Protein AF-A0A1F3PNM2-F1 (afdb_monomer_lite)

Secondary structure (DSSP, 8-state):
-HHHHHHHHHHHHHHHHHHHHHTTSS------SSPBPSSHHHHHHS-TT-TT--SS-SB-TT-----

Radius of gyration: 18.41 Å; chains: 1; bounding box: 46×32×37 Å

pLDDT: mean 84.36, std 6.78, range [66.0, 95.0]

Sequence (67 aa):
MLGSLIGLILIIVIISSLWVSVSGKVNPSAKLPFEMPSSMEAVRNQKEDMPYDSKDPLFPFGSGLSY

Structure (mmCIF, N/CA/C/O backbone):
data_AF-A0A1F3PNM2-F1
#
_entry.id   AF-A0A1F3PNM2-F1
#
loop_
_atom_site.group_PDB
_atom_site.id
_atom_site.type_symbol
_atom_site.label_atom_id
_atom_site.label_alt_id
_atom_site.label_comp_id
_atom_site.label_asym_id
_atom_site.label_entity_id
_atom_site.label_seq_id
_atom_site.pdbx_PDB_ins_code
_atom_site.Cartn_x
_atom_site.Cartn_y
_atom_site.Cartn_z
_atom_site.occupancy
_atom_site.B_iso_or_equiv
_atom_site.auth_seq_id
_atom_site.auth_comp_id
_atom_site.auth_asym_id
_atom_site.auth_atom_id
_atom_site.pdbx_PDB_model_num
ATOM 1 N N . MET A 1 1 ? 28.824 24.924 -6.215 1.00 66.00 1 MET A N 1
ATOM 2 C CA . MET A 1 1 ? 28.522 24.332 -7.542 1.00 66.00 1 MET A CA 1
ATOM 3 C C . MET A 1 1 ? 28.240 22.830 -7.461 1.00 66.00 1 MET A C 1
ATOM 5 O O . MET A 1 1 ? 27.202 22.417 -7.953 1.00 66.00 1 MET A O 1
ATOM 9 N N . LEU A 1 2 ? 29.066 22.023 -6.775 1.00 68.12 2 LEU A N 1
ATOM 10 C CA . LEU A 1 2 ? 28.873 20.562 -6.678 1.00 68.12 2 LEU A CA 1
ATOM 11 C C . LEU A 1 2 ? 27.562 20.130 -5.975 1.00 68.12 2 LEU A C 1
ATOM 13 O O . LEU A 1 2 ? 26.884 19.224 -6.446 1.00 68.12 2 LEU A O 1
ATOM 17 N N . GLY A 1 3 ? 27.145 20.827 -4.909 1.00 75.81 3 GLY A N 1
ATOM 18 C CA . GLY A 1 3 ? 25.890 20.521 -4.197 1.00 75.81 3 GLY A CA 1
ATOM 19 C C . GLY A 1 3 ? 24.612 20.739 -5.022 1.00 75.81 3 GLY A C 1
ATOM 20 O O . GLY A 1 3 ? 23.636 20.020 -4.844 1.00 75.81 3 GLY A O 1
ATOM 21 N N . SER A 1 4 ? 24.631 21.676 -5.978 1.00 80.25 4 SER A N 1
ATOM 22 C CA . SER A 1 4 ? 23.495 21.918 -6.884 1.00 80.25 4 SER A CA 1
ATOM 23 C C . SER A 1 4 ? 23.358 20.812 -7.936 1.00 80.25 4 SER A C 1
ATOM 25 O O . SER A 1 4 ? 22.241 20.439 -8.290 1.00 80.25 4 SER A O 1
ATOM 27 N N . LEU A 1 5 ? 24.478 20.239 -8.386 1.00 89.19 5 LEU A N 1
ATOM 28 C CA . LEU A 1 5 ? 24.487 19.147 -9.357 1.00 89.19 5 LEU A CA 1
ATOM 29 C C . LEU A 1 5 ? 23.989 17.831 -8.742 1.00 89.19 5 LEU A C 1
ATOM 31 O O . LEU A 1 5 ? 23.220 17.113 -9.372 1.00 89.19 5 LEU A O 1
ATOM 35 N N . ILE A 1 6 ? 24.371 17.545 -7.493 1.00 91.38 6 ILE A N 1
ATOM 36 C CA . ILE A 1 6 ? 23.897 16.360 -6.759 1.00 91.38 6 ILE A CA 1
ATOM 37 C C . ILE A 1 6 ? 22.374 16.409 -6.577 1.00 91.38 6 ILE A C 1
ATOM 39 O O . ILE A 1 6 ? 21.699 15.410 -6.816 1.00 91.38 6 ILE A O 1
ATOM 43 N N . GLY A 1 7 ? 21.823 17.577 -6.224 1.00 90.94 7 GLY A N 1
ATOM 44 C CA . GLY A 1 7 ? 20.373 17.760 -6.108 1.00 90.94 7 GLY A CA 1
ATOM 45 C C . GLY A 1 7 ? 19.635 17.504 -7.426 1.00 90.94 7 GLY A C 1
ATOM 46 O O . GLY A 1 7 ? 18.621 16.811 -7.440 1.00 90.94 7 GLY A O 1
ATOM 47 N N . LEU A 1 8 ? 20.176 17.993 -8.546 1.00 92.25 8 LEU A N 1
ATOM 48 C CA . LEU A 1 8 ? 19.593 17.766 -9.870 1.00 92.25 8 LEU A CA 1
ATOM 49 C C . LEU A 1 8 ? 19.624 16.283 -10.271 1.00 92.25 8 LEU A C 1
ATOM 51 O O . LEU A 1 8 ? 18.628 15.761 -10.766 1.00 92.25 8 LEU A O 1
ATOM 55 N N . ILE A 1 9 ? 20.738 15.591 -10.018 1.00 93.38 9 ILE A N 1
ATOM 56 C CA . ILE A 1 9 ? 20.869 14.152 -10.288 1.00 93.38 9 ILE A CA 1
ATOM 57 C C . ILE A 1 9 ? 19.843 13.359 -9.471 1.00 93.38 9 ILE A C 1
ATOM 59 O O . ILE A 1 9 ? 19.183 12.480 -10.019 1.00 93.38 9 ILE A O 1
ATOM 63 N N . LEU A 1 10 ? 19.655 13.696 -8.191 1.00 93.38 10 LEU A N 1
ATOM 64 C CA . LEU A 1 10 ? 18.684 13.022 -7.328 1.00 93.38 10 LEU A CA 1
ATOM 65 C C . LEU A 1 10 ? 17.255 13.146 -7.879 1.00 93.38 10 LEU A C 1
ATOM 67 O O . LEU A 1 10 ? 16.531 12.157 -7.963 1.00 93.38 10 LEU A O 1
ATOM 71 N N . ILE A 1 11 ? 16.875 14.351 -8.313 1.00 94.12 11 ILE A N 1
ATOM 72 C CA . ILE A 1 11 ? 15.561 14.614 -8.914 1.00 94.12 11 ILE A CA 1
ATOM 73 C C . ILE A 1 11 ? 15.380 13.793 -10.194 1.00 94.12 11 ILE A C 1
ATOM 75 O O . ILE A 1 11 ? 14.350 13.142 -10.368 1.00 94.12 11 ILE A O 1
ATOM 79 N N . ILE A 1 12 ? 16.389 13.773 -11.070 1.00 94.50 12 ILE A N 1
ATOM 80 C CA . ILE A 1 12 ? 16.349 13.003 -12.320 1.00 94.50 12 ILE A CA 1
ATOM 81 C C . ILE A 1 12 ? 16.176 11.504 -12.037 1.00 94.50 12 ILE A C 1
ATOM 83 O O . ILE A 1 12 ? 15.386 10.844 -12.711 1.00 94.50 12 ILE A O 1
ATOM 87 N N . VAL A 1 13 ? 16.867 10.967 -11.028 1.00 94.25 13 VAL A N 1
ATOM 88 C CA . VAL A 1 13 ? 16.768 9.551 -10.632 1.00 94.25 13 VAL A CA 1
ATOM 89 C C . VAL A 1 13 ? 15.382 9.205 -10.078 1.00 94.25 13 VAL A C 1
ATOM 91 O O . VAL A 1 13 ? 14.832 8.150 -10.401 1.00 94.25 13 VAL A O 1
ATOM 94 N N . ILE A 1 14 ? 14.780 10.089 -9.280 1.00 93.38 14 ILE A N 1
ATOM 95 C CA . ILE A 1 14 ? 13.423 9.883 -8.752 1.00 93.38 14 ILE A CA 1
ATOM 96 C C . ILE A 1 14 ? 12.403 9.860 -9.897 1.00 93.38 14 ILE A C 1
ATOM 98 O O . ILE A 1 14 ? 11.572 8.954 -9.977 1.00 93.38 14 ILE A O 1
ATOM 102 N N . ILE A 1 15 ? 12.495 10.822 -10.819 1.00 95.00 15 ILE A N 1
ATOM 103 C CA . ILE A 1 15 ? 11.571 10.930 -11.956 1.00 95.00 15 ILE A CA 1
ATOM 104 C C . ILE A 1 15 ? 11.710 9.728 -12.896 1.00 95.00 15 ILE A C 1
ATOM 106 O O . ILE A 1 15 ? 10.702 9.170 -13.334 1.00 95.00 15 ILE A O 1
ATOM 110 N N . SER A 1 16 ? 12.938 9.295 -13.195 1.00 93.38 16 SER A N 1
ATOM 111 C CA . SER A 1 16 ? 13.161 8.146 -14.077 1.00 93.38 16 SER A CA 1
ATOM 112 C C . SER A 1 16 ? 12.609 6.848 -13.481 1.00 93.38 16 SER A C 1
ATOM 114 O O . SER A 1 16 ? 12.007 6.052 -14.203 1.00 93.38 16 SER A O 1
ATOM 116 N N . SER A 1 17 ? 12.729 6.669 -12.163 1.00 88.19 17 SER A N 1
ATOM 117 C CA . SER A 1 17 ? 12.179 5.511 -11.449 1.00 88.19 17 SER A CA 1
ATOM 118 C C . SER A 1 17 ? 10.650 5.466 -11.533 1.00 88.19 17 SER A C 1
ATOM 120 O O . SER A 1 17 ? 10.071 4.413 -11.807 1.00 88.19 17 SER A O 1
ATOM 122 N N . LEU A 1 18 ? 9.987 6.618 -11.377 1.00 87.94 18 LEU A N 1
ATOM 123 C CA . LEU A 1 18 ? 8.536 6.726 -11.532 1.00 87.94 18 LEU A CA 1
ATOM 124 C C . LEU A 1 18 ? 8.091 6.390 -12.964 1.00 87.94 18 LEU A C 1
ATOM 126 O O . LEU A 1 18 ? 7.139 5.634 -13.161 1.00 87.94 18 LEU A O 1
ATOM 130 N N . TRP A 1 19 ? 8.807 6.908 -13.967 1.00 91.44 19 TRP A N 1
ATOM 131 C CA . TRP A 1 19 ? 8.501 6.670 -15.379 1.00 91.44 19 TRP A CA 1
ATOM 132 C C . TRP A 1 19 ? 8.555 5.186 -15.758 1.00 91.44 19 TRP A C 1
ATOM 134 O O . TRP A 1 19 ? 7.683 4.683 -16.468 1.00 91.44 19 TRP A O 1
ATOM 144 N N . VAL A 1 20 ? 9.562 4.457 -15.272 1.00 88.56 20 VAL A N 1
ATOM 145 C CA . VAL A 1 20 ? 9.709 3.016 -15.529 1.00 88.56 20 VAL 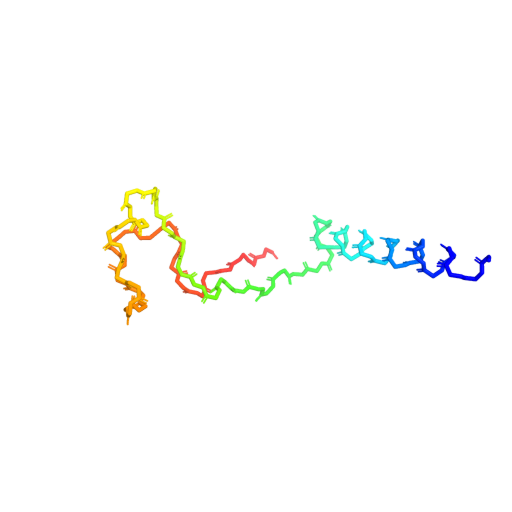A CA 1
ATOM 146 C C . VAL A 1 20 ? 8.523 2.215 -14.969 1.00 88.56 20 VAL A C 1
ATOM 148 O O . VAL A 1 20 ? 8.067 1.284 -15.629 1.00 88.56 20 VAL A O 1
ATOM 151 N N . SER A 1 21 ? 7.981 2.607 -13.812 1.00 84.88 21 SER A N 1
ATOM 152 C CA . SER A 1 21 ? 6.827 1.942 -13.186 1.00 84.88 21 SER A CA 1
ATOM 153 C C . SER A 1 21 ? 5.519 2.170 -13.956 1.00 84.88 21 SER A C 1
ATOM 155 O O . SER A 1 21 ? 4.792 1.224 -14.254 1.00 84.88 21 SER A O 1
ATOM 157 N N . VAL A 1 22 ? 5.237 3.419 -14.346 1.00 86.06 22 VAL A N 1
ATOM 158 C CA . VAL A 1 22 ? 3.990 3.773 -15.055 1.00 86.06 22 VAL A CA 1
ATOM 159 C C . VAL A 1 22 ? 3.992 3.292 -16.510 1.00 86.06 22 VAL A C 1
ATOM 161 O O . VAL A 1 22 ? 2.939 2.983 -17.058 1.00 86.06 22 VAL A O 1
ATOM 164 N N . SER A 1 23 ? 5.163 3.193 -17.147 1.00 88.81 23 SER A N 1
ATOM 165 C CA . SER A 1 23 ? 5.281 2.771 -18.553 1.00 88.81 23 SER A CA 1
ATOM 166 C C . SER A 1 23 ? 5.139 1.262 -18.792 1.00 88.81 23 SER A C 1
ATOM 168 O O . SER A 1 23 ? 5.352 0.816 -19.918 1.00 88.81 23 SER A O 1
ATOM 170 N N . GLY A 1 24 ? 4.804 0.458 -17.778 1.00 82.25 24 GLY A N 1
ATOM 171 C CA . GLY A 1 24 ? 4.618 -0.983 -17.972 1.00 82.25 24 GLY A CA 1
ATOM 172 C C . GLY A 1 24 ? 5.907 -1.806 -17.941 1.00 82.25 24 GLY A C 1
ATOM 173 O O . GLY A 1 24 ? 5.866 -3.020 -18.117 1.00 82.25 24 GLY A O 1
ATOM 174 N N . LYS A 1 25 ? 7.073 -1.167 -17.767 1.00 84.06 25 LYS A N 1
ATOM 175 C CA . LYS A 1 25 ? 8.381 -1.837 -17.878 1.00 84.06 25 LYS A CA 1
ATOM 176 C C . LYS A 1 25 ? 8.728 -2.693 -16.663 1.00 84.06 25 LYS A C 1
ATOM 178 O O . LYS A 1 25 ? 9.609 -3.543 -16.759 1.00 84.06 25 LYS A O 1
ATOM 183 N N . VAL A 1 26 ? 8.075 -2.448 -15.530 1.00 83.38 26 VAL A N 1
ATOM 184 C CA . VAL A 1 26 ? 8.246 -3.204 -14.288 1.00 83.38 26 VAL A CA 1
ATOM 185 C C . VAL A 1 26 ? 6.879 -3.643 -13.810 1.00 83.38 26 VAL A C 1
ATOM 187 O O . VAL A 1 26 ? 5.980 -2.822 -13.673 1.00 83.38 26 VAL A O 1
ATOM 190 N N . ASN A 1 27 ? 6.752 -4.930 -13.511 1.00 81.44 27 ASN A N 1
ATOM 191 C CA . ASN A 1 27 ? 5.536 -5.476 -12.938 1.00 81.44 27 ASN A CA 1
ATOM 192 C C . ASN A 1 27 ? 5.441 -5.053 -11.458 1.00 81.44 27 ASN A C 1
ATOM 194 O O . ASN A 1 27 ? 6.337 -5.404 -10.680 1.00 81.44 27 ASN A O 1
ATOM 198 N N . PRO A 1 28 ? 4.432 -4.262 -11.046 1.00 81.38 28 PRO A N 1
ATOM 199 C CA . PRO A 1 28 ? 4.295 -3.861 -9.656 1.00 81.38 28 PRO A CA 1
ATOM 200 C C . PRO A 1 28 ? 4.034 -5.098 -8.795 1.00 81.38 28 PRO A C 1
ATOM 202 O O . PRO A 1 28 ? 3.169 -5.913 -9.083 1.00 81.38 28 PRO A O 1
ATOM 205 N N . SER A 1 29 ? 4.811 -5.245 -7.725 1.00 83.44 29 SER A N 1
ATOM 206 C CA . SER A 1 29 ? 4.662 -6.334 -6.750 1.00 83.44 29 SER A CA 1
ATOM 207 C C . SER A 1 29 ? 4.349 -5.821 -5.343 1.00 83.44 29 SER A C 1
ATOM 209 O O . SER A 1 29 ? 4.308 -6.597 -4.387 1.00 83.44 29 SER A O 1
ATOM 211 N N . ALA A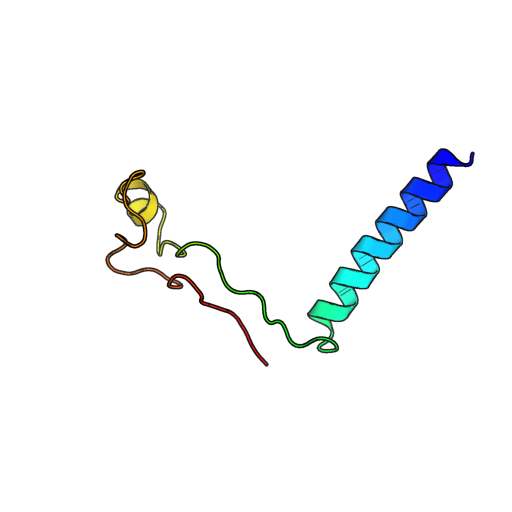 1 30 ? 4.194 -4.503 -5.196 1.00 84.19 30 ALA A N 1
ATOM 212 C CA . ALA A 1 30 ? 3.922 -3.866 -3.920 1.00 84.19 30 ALA A CA 1
ATOM 213 C C . ALA A 1 30 ? 2.516 -4.231 -3.435 1.00 84.19 30 ALA A C 1
ATOM 215 O O . ALA A 1 30 ? 1.551 -4.234 -4.201 1.00 84.19 30 ALA A O 1
ATOM 216 N N . LYS A 1 31 ? 2.421 -4.518 -2.140 1.00 88.94 31 LYS A N 1
ATOM 217 C CA . LYS A 1 31 ? 1.175 -4.835 -1.452 1.00 88.94 31 LYS A CA 1
ATOM 218 C C . LYS A 1 31 ? 0.894 -3.768 -0.409 1.00 88.94 31 LYS A C 1
ATOM 220 O O . LYS A 1 31 ? 1.825 -3.281 0.234 1.00 88.94 31 LYS A O 1
ATOM 225 N N . LEU A 1 32 ? -0.375 -3.418 -0.242 1.00 87.44 32 LEU A N 1
ATOM 226 C CA . LEU A 1 32 ? -0.806 -2.463 0.766 1.00 87.44 32 LEU A CA 1
ATOM 227 C C . LEU A 1 32 ? -0.445 -2.982 2.171 1.00 87.44 32 LEU A C 1
ATOM 229 O O . LEU A 1 32 ? -0.853 -4.094 2.523 1.00 87.44 32 LEU A O 1
ATOM 233 N N . PRO A 1 33 ? 0.305 -2.201 2.973 1.00 85.44 33 PRO A N 1
ATOM 234 C CA . PRO A 1 33 ? 0.715 -2.593 4.320 1.00 85.44 33 PRO A CA 1
ATOM 235 C C . PRO A 1 33 ? -0.372 -2.346 5.380 1.00 85.44 33 PRO A C 1
ATOM 237 O O . PRO A 1 33 ? -0.147 -2.600 6.557 1.00 85.44 33 PRO A O 1
ATOM 240 N N . PHE A 1 34 ? -1.540 -1.848 4.977 1.00 84.38 34 PHE A N 1
ATOM 241 C CA . PHE A 1 34 ? -2.737 -1.669 5.796 1.00 84.38 34 PHE A CA 1
ATOM 242 C C . PHE A 1 34 ? -3.974 -1.805 4.898 1.00 84.38 34 PHE A C 1
ATOM 244 O O . PHE A 1 34 ? -3.859 -1.813 3.672 1.00 84.38 34 PHE A O 1
ATOM 251 N N . GLU A 1 35 ? -5.153 -1.952 5.492 1.00 86.62 35 GLU A N 1
ATOM 252 C CA . GLU A 1 35 ? -6.410 -1.980 4.742 1.00 86.62 35 GLU A CA 1
ATOM 253 C C . GLU A 1 35 ? -6.842 -0.573 4.315 1.00 86.62 35 GLU A C 1
ATOM 255 O O . GLU A 1 35 ? -6.749 0.374 5.092 1.00 86.62 35 GLU A O 1
ATOM 260 N N . MET A 1 36 ? -7.337 -0.410 3.088 1.00 87.69 36 MET A N 1
ATOM 261 C CA . MET A 1 36 ? -7.955 0.853 2.701 1.00 87.69 36 MET A CA 1
ATOM 262 C C . MET A 1 36 ? -9.392 0.925 3.224 1.00 87.69 36 MET A C 1
ATOM 264 O O . MET A 1 36 ? -10.218 0.089 2.841 1.00 87.69 36 MET A O 1
ATOM 268 N N . PRO A 1 37 ? -9.728 1.958 4.009 1.00 87.06 37 PRO A N 1
ATOM 269 C CA . PRO A 1 37 ? -11.096 2.208 4.431 1.00 87.06 37 PRO A CA 1
ATOM 270 C C . PRO A 1 37 ? -11.962 2.594 3.225 1.00 87.06 37 PRO A C 1
ATOM 272 O O . PRO A 1 37 ? -11.510 3.271 2.301 1.00 87.06 37 PRO A O 1
ATOM 275 N N . SER A 1 38 ? -13.234 2.201 3.248 1.00 88.00 38 SER A N 1
ATOM 276 C CA . SER A 1 38 ? -14.211 2.566 2.212 1.00 88.00 38 SER A CA 1
ATOM 277 C C . SER A 1 38 ? -14.714 4.008 2.324 1.00 88.00 38 SER A C 1
ATOM 279 O O . SER A 1 38 ? -15.198 4.571 1.343 1.00 88.00 38 SER A O 1
ATOM 281 N N . SER A 1 39 ? -14.596 4.637 3.498 1.00 87.88 39 SER A N 1
ATOM 282 C CA . SER A 1 39 ? -15.019 6.022 3.720 1.00 87.88 39 SER A CA 1
ATOM 283 C C . SER A 1 39 ? -14.348 6.657 4.942 1.00 87.88 39 SER A C 1
ATOM 285 O O . SER A 1 39 ? -13.780 5.978 5.796 1.00 87.88 39 SER A O 1
ATOM 287 N N . MET A 1 40 ? -14.487 7.978 5.084 1.00 89.31 40 MET A N 1
ATOM 288 C CA . MET A 1 40 ? -14.058 8.694 6.293 1.00 89.31 40 MET A CA 1
ATOM 289 C C . MET A 1 40 ? -14.831 8.281 7.553 1.00 89.31 40 MET A C 1
ATOM 291 O O . MET A 1 40 ? -14.345 8.484 8.662 1.00 89.31 40 MET A O 1
ATOM 295 N N . GLU A 1 41 ? -16.043 7.745 7.408 1.00 88.06 41 GLU A N 1
ATOM 296 C CA . GLU A 1 41 ? -16.788 7.181 8.534 1.00 88.06 41 GLU A CA 1
ATOM 297 C C . GLU A 1 41 ? -16.167 5.858 8.992 1.00 88.06 41 GLU A C 1
ATOM 299 O O . GLU A 1 41 ? -15.989 5.665 10.192 1.00 88.06 41 GLU A O 1
ATOM 304 N N . ALA A 1 42 ? -15.753 5.002 8.051 1.00 84.19 42 ALA A N 1
ATOM 305 C CA . ALA A 1 42 ? -15.035 3.767 8.361 1.00 84.19 42 ALA A CA 1
ATOM 306 C C . ALA A 1 42 ? -13.726 4.049 9.1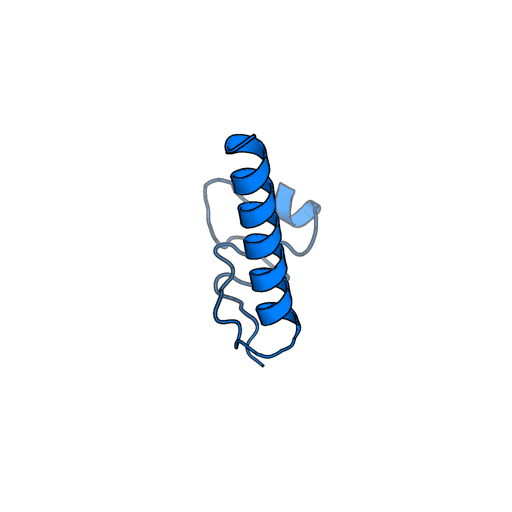20 1.00 84.19 42 ALA A C 1
ATOM 308 O O . ALA A 1 42 ? -13.463 3.394 10.119 1.00 84.19 42 ALA A O 1
ATOM 309 N N . VAL A 1 43 ? -12.984 5.096 8.733 1.00 84.50 43 VAL A N 1
ATOM 310 C CA . VAL A 1 43 ? -11.779 5.551 9.460 1.00 84.50 43 VAL A CA 1
ATOM 311 C C . VAL A 1 43 ? -12.084 5.917 10.911 1.00 84.50 43 VAL A C 1
ATOM 313 O O . VAL A 1 43 ? -11.337 5.556 11.807 1.00 84.50 43 VAL A O 1
ATOM 316 N N . ARG A 1 44 ? -13.174 6.651 11.163 1.00 86.94 44 ARG A N 1
ATOM 317 C CA . ARG A 1 44 ? -13.527 7.079 12.529 1.00 86.94 44 ARG A CA 1
ATOM 318 C C . ARG A 1 44 ? -14.022 5.932 13.408 1.00 86.94 44 ARG A C 1
ATOM 320 O O . ARG A 1 44 ? -13.916 6.025 14.624 1.00 86.94 44 ARG A O 1
ATOM 327 N N . ASN A 1 45 ? -14.603 4.902 12.798 1.00 86.62 45 ASN A N 1
ATOM 328 C CA . ASN A 1 45 ? -15.127 3.733 13.499 1.00 86.62 45 ASN A CA 1
ATOM 329 C C . ASN A 1 45 ? -14.072 2.633 13.708 1.00 86.62 45 ASN A C 1
ATOM 331 O O . ASN A 1 45 ? -14.318 1.720 14.496 1.00 86.62 45 ASN A O 1
ATOM 335 N N . GLN A 1 46 ? -12.939 2.712 13.008 1.00 81.38 46 GLN A N 1
ATOM 336 C CA . GLN A 1 46 ? -11.804 1.808 13.159 1.00 81.38 46 GLN A CA 1
ATOM 337 C C . GLN A 1 46 ? -11.158 1.987 14.535 1.00 81.38 46 GLN A C 1
ATOM 339 O O . GLN A 1 46 ? -10.891 3.104 14.982 1.00 81.38 46 GLN A O 1
ATOM 344 N N . LYS A 1 47 ? -10.897 0.874 15.218 1.00 80.75 47 LYS A N 1
ATOM 345 C CA . LYS A 1 47 ? -10.178 0.866 16.489 1.00 80.75 47 LYS A CA 1
ATOM 346 C C . LYS A 1 47 ? -8.687 0.984 16.223 1.00 80.75 47 LYS A C 1
ATOM 348 O O . LYS A 1 47 ? -8.093 0.127 15.579 1.00 80.75 47 LYS A O 1
ATOM 353 N N . GLU A 1 48 ? -8.072 2.006 16.804 1.00 73.62 48 GLU A N 1
ATOM 354 C CA . GLU A 1 48 ? -6.633 2.276 16.673 1.00 73.62 48 GLU A CA 1
ATOM 355 C C . GLU A 1 48 ? -5.762 1.083 17.112 1.00 73.62 48 GLU A C 1
ATOM 357 O O . GLU A 1 48 ? -4.718 0.822 16.518 1.00 73.62 48 GLU A O 1
ATOM 362 N N . ASP A 1 49 ? -6.236 0.314 18.098 1.00 76.81 49 ASP A N 1
ATOM 363 C CA . ASP A 1 49 ? -5.518 -0.831 18.669 1.00 76.81 49 ASP A CA 1
ATOM 364 C C . ASP A 1 49 ? -5.788 -2.168 17.953 1.00 76.81 49 ASP A C 1
ATOM 366 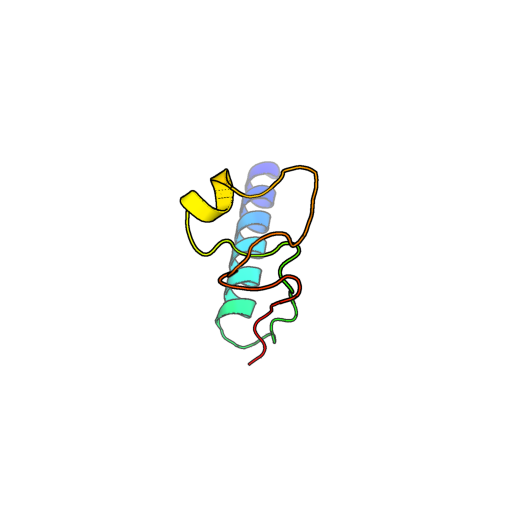O O . ASP A 1 49 ? -5.224 -3.195 18.340 1.00 76.81 49 ASP A O 1
ATOM 370 N N . MET A 1 50 ? -6.666 -2.202 16.940 1.00 75.12 50 MET A N 1
ATOM 371 C CA . MET A 1 50 ? -7.056 -3.446 16.273 1.00 75.12 50 MET A CA 1
ATOM 372 C C . MET A 1 50 ? -6.857 -3.360 14.757 1.00 75.12 50 MET A C 1
ATOM 374 O O . MET A 1 50 ? -7.611 -2.675 14.070 1.00 75.12 50 MET A O 1
ATOM 378 N N . PRO A 1 51 ? -5.880 -4.091 14.194 1.00 71.62 51 PRO A N 1
ATOM 379 C CA . PRO A 1 51 ? -5.755 -4.175 12.750 1.00 71.62 51 PRO A CA 1
ATOM 380 C C . PRO A 1 51 ? -6.900 -5.012 12.160 1.00 71.62 51 PRO A C 1
ATOM 382 O O . PRO A 1 51 ? -7.339 -5.994 12.764 1.00 71.62 51 PRO A O 1
ATOM 385 N N . TYR A 1 52 ? -7.308 -4.667 10.938 1.00 71.56 52 TYR A N 1
ATOM 386 C CA . TYR A 1 52 ? -8.266 -5.424 10.120 1.00 71.56 52 TYR A CA 1
ATOM 387 C C . TYR A 1 52 ? -9.697 -5.491 10.675 1.00 71.56 52 TYR A C 1
ATOM 389 O O . TYR A 1 52 ? -10.380 -6.506 10.525 1.00 71.56 52 TYR A O 1
ATOM 397 N N . ASP A 1 53 ? -10.150 -4.439 11.357 1.00 76.44 53 ASP A N 1
ATOM 398 C CA . ASP A 1 53 ? -11.477 -4.389 11.974 1.00 76.44 53 ASP A CA 1
ATOM 399 C C . ASP A 1 53 ? -12.543 -3.698 11.099 1.00 76.44 53 ASP A C 1
ATOM 401 O O . ASP A 1 53 ? -13.723 -3.662 11.473 1.00 76.44 53 ASP A O 1
ATOM 405 N N . SER A 1 54 ? -12.167 -3.203 9.911 1.00 73.38 54 SER A N 1
ATOM 406 C CA . SER A 1 54 ? -13.113 -2.658 8.937 1.00 73.38 54 SER A CA 1
ATOM 407 C C . SER A 1 54 ? -14.088 -3.730 8.450 1.00 73.38 54 SER A C 1
ATOM 409 O O . SER A 1 54 ? -13.701 -4.755 7.894 1.00 73.38 54 SER A O 1
ATOM 411 N N . LYS A 1 55 ? -15.393 -3.464 8.592 1.00 75.00 55 LYS A N 1
ATOM 412 C CA . LYS A 1 55 ? -16.456 -4.371 8.115 1.00 75.00 55 LYS A CA 1
ATOM 413 C C . LYS A 1 55 ? -16.500 -4.518 6.590 1.00 75.00 55 LYS A C 1
ATOM 415 O O . LYS A 1 55 ? -16.908 -5.570 6.112 1.00 75.00 55 LYS A O 1
ATOM 420 N N . ASP A 1 56 ? -16.140 -3.463 5.860 1.00 81.44 56 ASP A N 1
ATOM 421 C CA . ASP A 1 56 ? -16.184 -3.409 4.393 1.00 81.44 56 ASP A CA 1
ATOM 422 C C . ASP A 1 56 ? -15.046 -2.513 3.851 1.00 81.44 56 ASP A C 1
ATOM 424 O O . ASP A 1 56 ? -15.267 -1.328 3.563 1.00 81.44 56 ASP A O 1
ATOM 428 N N . PRO A 1 57 ? -13.791 -3.009 3.832 1.00 82.50 57 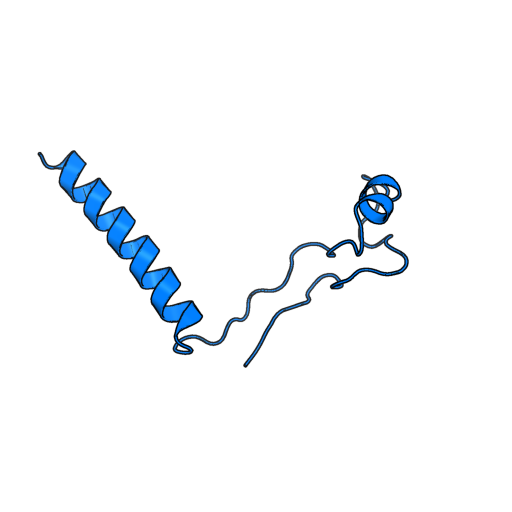PRO A N 1
ATOM 429 C CA . PRO A 1 57 ? -12.644 -2.259 3.330 1.00 82.50 57 PRO A CA 1
ATOM 430 C C . PRO A 1 57 ? -12.641 -2.212 1.796 1.00 82.50 57 PRO A C 1
ATOM 432 O O . PRO A 1 57 ? -12.886 -3.214 1.129 1.00 82.50 57 PRO A O 1
ATOM 435 N N . LEU A 1 58 ? -12.278 -1.058 1.223 1.00 86.44 58 LEU A N 1
ATOM 436 C CA . LEU A 1 58 ? -12.163 -0.884 -0.231 1.00 86.44 58 LEU A CA 1
ATOM 437 C C . LEU A 1 58 ? -11.056 -1.769 -0.820 1.00 86.44 58 LEU A C 1
ATOM 439 O O . LEU A 1 58 ? -11.212 -2.336 -1.898 1.00 86.44 58 LEU A O 1
ATOM 443 N N . PHE A 1 59 ? -9.946 -1.894 -0.091 1.00 86.88 59 PHE A N 1
ATOM 444 C CA . PHE A 1 59 ? -8.898 -2.861 -0.386 1.00 86.88 59 PHE A CA 1
ATOM 445 C C . PHE A 1 59 ? -8.440 -3.517 0.915 1.00 86.88 59 PHE A C 1
ATOM 447 O O . PHE A 1 59 ? -7.968 -2.808 1.806 1.00 86.88 59 PHE A O 1
ATOM 454 N N . PRO A 1 60 ? -8.529 -4.849 1.052 1.00 85.31 60 PRO A N 1
ATOM 455 C CA . PRO A 1 60 ? -8.011 -5.526 2.231 1.00 85.31 60 PRO A CA 1
ATOM 456 C C . PRO A 1 60 ? -6.483 -5.433 2.299 1.00 85.31 60 PRO A C 1
ATOM 458 O O . PRO A 1 60 ? -5.802 -5.167 1.299 1.00 85.31 60 PRO A O 1
ATOM 461 N N . PHE A 1 61 ? -5.932 -5.707 3.479 1.00 86.19 61 PHE A N 1
ATOM 462 C CA . PHE A 1 61 ? -4.488 -5.825 3.663 1.00 86.19 61 PHE A CA 1
ATOM 463 C C . PHE A 1 61 ? -3.859 -6.785 2.652 1.00 86.19 61 PHE A C 1
ATOM 465 O O . PHE A 1 61 ? -4.414 -7.834 2.322 1.00 86.19 61 PHE A O 1
ATOM 472 N N . GLY A 1 62 ? -2.672 -6.431 2.165 1.00 85.19 62 GLY A N 1
ATOM 473 C CA . GLY A 1 62 ? -1.960 -7.261 1.208 1.00 85.19 62 GLY A CA 1
ATOM 474 C C . GLY A 1 62 ? -2.469 -7.140 -0.232 1.00 85.19 62 GLY A C 1
ATOM 475 O O . GLY A 1 62 ? -1.899 -7.786 -1.113 1.00 85.19 62 GLY A O 1
ATOM 476 N N . SER A 1 63 ? -3.490 -6.315 -0.495 1.00 86.56 63 SER A N 1
ATOM 477 C CA . SER A 1 63 ? -3.939 -6.025 -1.860 1.00 86.56 63 SER A CA 1
ATOM 478 C C . SER A 1 63 ? -2.837 -5.328 -2.650 1.00 86.56 63 SER A C 1
ATOM 480 O O . SER A 1 63 ? -2.183 -4.413 -2.153 1.00 86.56 63 SER A O 1
ATOM 482 N N . GLY A 1 64 ? -2.631 -5.756 -3.889 1.00 85.44 64 GLY A N 1
ATOM 483 C CA . GLY A 1 64 ? -1.641 -5.197 -4.799 1.00 85.44 64 GLY A CA 1
ATOM 484 C C . GLY A 1 64 ? -2.097 -5.382 -6.238 1.00 85.44 64 GLY A C 1
ATOM 485 O O . GLY A 1 64 ? -2.872 -6.290 -6.537 1.00 85.44 64 GLY A O 1
ATOM 486 N N . LEU A 1 65 ? -1.636 -4.499 -7.118 1.00 80.69 65 LEU A N 1
ATOM 487 C CA . LEU A 1 65 ? -1.854 -4.625 -8.555 1.00 80.69 65 LEU A CA 1
ATOM 488 C C . LEU A 1 65 ? -0.747 -5.502 -9.143 1.00 80.69 65 LEU A C 1
ATOM 490 O O . LEU A 1 65 ? 0.404 -5.353 -8.753 1.00 80.69 65 LEU A O 1
ATOM 494 N N . SER A 1 66 ? -1.098 -6.366 -10.090 1.00 74.75 66 SER A N 1
ATOM 495 C CA . SER A 1 66 ? -0.180 -7.119 -10.953 1.00 74.75 66 SER A CA 1
ATOM 496 C C . SER A 1 66 ? -0.782 -7.122 -12.356 1.00 74.75 66 SER A C 1
ATOM 498 O O . SER A 1 66 ? -1.971 -7.438 -12.469 1.00 74.75 66 SER A O 1
ATOM 500 N N . TYR A 1 67 ? -0.026 -6.744 -13.390 1.00 70.69 67 TYR A N 1
ATOM 501 C CA . TYR A 1 67 ? -0.547 -6.602 -14.757 1.00 70.69 67 TYR A CA 1
ATOM 502 C C . TYR A 1 67 ? 0.322 -7.288 -15.811 1.00 70.69 67 TYR A C 1
ATOM 504 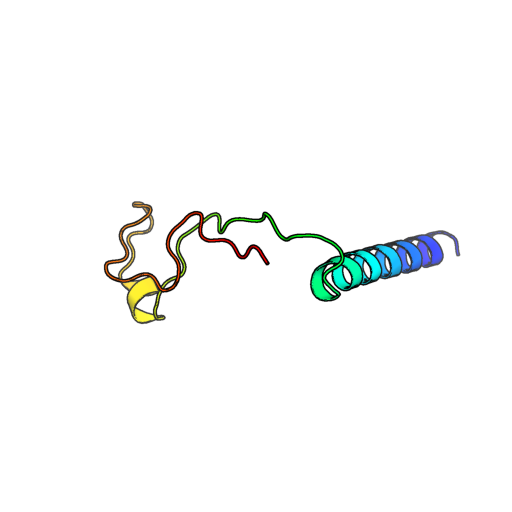O O . TYR A 1 67 ? 1.540 -7.474 -15.585 1.00 70.69 67 TYR A O 1
#

Foldseek 3Di:
DVVVVVVVVVVVVVVVVVCCVVVPVDWDQDWAQAFAQPDPVQVVVDDPPDGPPRPDTPGHGRDDDGD